Protein AF-A0A1W1BCM9-F1 (afdb_monomer_lite)

Secondary structure (DSSP, 8-state):
-TT-TT--HHHHHHHHHHHHHHHHTS------SHHHHHHHHHHHHHHIIIIISS---HHHHHHHHHHHHHHHHHHHHHHHHHHHHHHHHHHHT------

Foldseek 3Di:
DLVDPPDFQVNVQVVLVVVVVVVVPDPPPVPPQPLVVLVVVLSVVCCCVDPPPDDHGRVNSVVCSVVVVVSVVVSVVSVVVVVVVVVVVVVVVPDDDDD

Structure (mmCIF, N/CA/C/O backbone):
data_AF-A0A1W1BCM9-F1
#
_entry.id   AF-A0A1W1BCM9-F1
#
loop_
_atom_site.group_PDB
_atom_site.id
_atom_site.type_symbol
_atom_site.label_atom_id
_atom_site.label_alt_id
_atom_site.label_comp_id
_atom_site.label_asym_id
_atom_site.label_entity_id
_atom_site.label_seq_id
_atom_site.pdbx_PDB_ins_code
_atom_site.Cartn_x
_atom_site.Cartn_y
_atom_site.Cartn_z
_atom_site.occupancy
_atom_site.B_iso_or_equiv
_atom_site.auth_seq_id
_atom_site.auth_comp_id
_atom_site.auth_asym_id
_atom_site.auth_atom_id
_atom_site.pdbx_PDB_model_num
ATOM 1 N N . MET A 1 1 ? -6.193 6.348 -2.616 1.00 78.19 1 MET A N 1
ATOM 2 C CA . MET A 1 1 ? -6.280 5.521 -1.395 1.00 78.19 1 MET A CA 1
ATOM 3 C C . MET A 1 1 ? -5.491 6.193 -0.280 1.00 78.19 1 MET A C 1
ATOM 5 O O . MET A 1 1 ? -6.105 6.993 0.397 1.00 78.19 1 MET A O 1
ATOM 9 N N . PHE A 1 2 ? -4.161 6.084 -0.174 1.00 84.25 2 PHE A N 1
ATOM 10 C CA . PHE A 1 2 ? -3.409 6.791 0.889 1.00 84.25 2 PHE A CA 1
ATOM 11 C C . PHE A 1 2 ? -3.511 8.332 0.887 1.00 84.25 2 PHE A C 1
ATOM 13 O O . PHE A 1 2 ? -3.418 8.951 1.941 1.00 84.25 2 PHE A O 1
ATOM 20 N N . ARG A 1 3 ? -3.785 8.982 -0.252 1.00 85.31 3 ARG A N 1
ATOM 21 C CA . ARG A 1 3 ? -4.046 10.439 -0.302 1.00 85.31 3 ARG A CA 1
ATOM 22 C C . ARG A 1 3 ? -5.442 10.865 0.170 1.00 85.31 3 ARG A C 1
ATOM 24 O O . ARG A 1 3 ? -5.650 12.041 0.433 1.00 85.31 3 ARG A O 1
ATOM 31 N N . ASP A 1 4 ? -6.396 9.940 0.236 1.00 87.31 4 ASP A N 1
ATOM 32 C CA . ASP A 1 4 ? -7.805 10.260 0.485 1.00 87.31 4 ASP A CA 1
ATOM 33 C C . ASP A 1 4 ? -8.126 10.232 1.981 1.00 87.31 4 ASP A C 1
ATOM 35 O O . ASP A 1 4 ? -8.286 9.157 2.554 1.00 87.31 4 ASP A O 1
ATOM 39 N N . LYS A 1 5 ? -8.207 11.400 2.620 1.00 82.44 5 LYS A N 1
ATOM 40 C CA . LYS A 1 5 ? -8.385 11.517 4.077 1.00 82.44 5 LYS A CA 1
ATOM 41 C C . LYS A 1 5 ? -9.673 10.8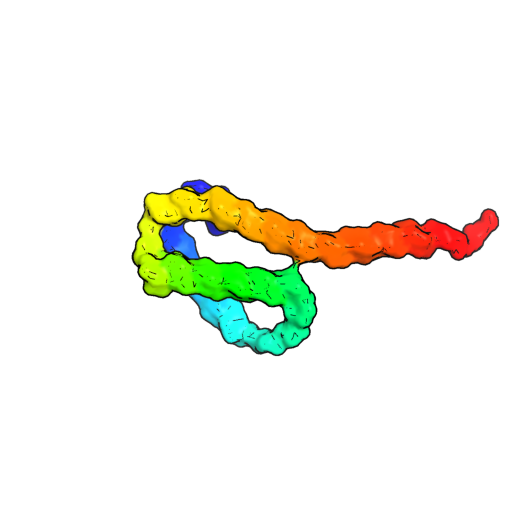75 4.608 1.00 82.44 5 LYS A C 1
ATOM 43 O O . LYS A 1 5 ? -9.735 10.607 5.799 1.00 82.44 5 LYS A O 1
ATOM 48 N N . ASN A 1 6 ? -10.652 10.604 3.747 1.00 86.19 6 ASN A N 1
ATOM 49 C CA . ASN A 1 6 ? -11.952 10.070 4.150 1.00 86.19 6 ASN A CA 1
ATOM 50 C C . ASN A 1 6 ? -12.030 8.537 4.081 1.00 86.19 6 ASN A C 1
ATOM 52 O O . ASN A 1 6 ? -13.050 7.968 4.458 1.00 86.19 6 ASN A O 1
ATOM 56 N N . ILE A 1 7 ? -10.988 7.863 3.579 1.00 89.94 7 ILE A N 1
ATOM 57 C CA . ILE A 1 7 ? -10.983 6.401 3.468 1.00 89.94 7 ILE A CA 1
ATOM 58 C C . ILE A 1 7 ? -10.640 5.751 4.812 1.00 89.94 7 ILE A C 1
ATOM 60 O O . ILE A 1 7 ? -9.629 6.102 5.430 1.00 89.94 7 ILE A O 1
ATOM 64 N N . THR A 1 8 ? -11.448 4.775 5.225 1.00 90.19 8 THR A N 1
ATOM 65 C CA . THR A 1 8 ? -11.163 3.937 6.400 1.00 90.19 8 THR A CA 1
ATOM 66 C C . THR A 1 8 ? -10.206 2.796 6.049 1.00 90.19 8 THR A C 1
ATOM 68 O O . THR A 1 8 ? -10.049 2.425 4.880 1.00 90.19 8 THR A O 1
ATOM 71 N N . ALA A 1 9 ? -9.575 2.207 7.062 1.00 87.69 9 ALA A N 1
ATOM 72 C CA . ALA A 1 9 ? -8.714 1.037 6.939 1.00 87.69 9 ALA A CA 1
ATOM 73 C C . ALA A 1 9 ? -9.453 -0.155 6.316 1.00 87.69 9 ALA A C 1
ATOM 75 O O . ALA A 1 9 ? -8.910 -0.826 5.442 1.00 87.69 9 ALA A O 1
ATOM 76 N N . GLU A 1 10 ? -10.717 -0.374 6.685 1.00 89.31 10 GLU A N 1
ATOM 77 C CA . GLU A 1 10 ? -11.541 -1.450 6.124 1.00 89.31 10 GLU A CA 1
ATOM 78 C C . GLU A 1 10 ? -11.815 -1.234 4.625 1.00 89.31 10 GLU A C 1
ATOM 80 O O . GLU A 1 10 ? -11.637 -2.139 3.805 1.00 89.31 10 GLU A O 1
ATOM 85 N N . GLN A 1 11 ? -12.212 -0.016 4.240 1.00 90.62 11 GLN A N 1
ATOM 86 C CA . GLN A 1 11 ? -12.436 0.339 2.835 1.00 90.62 11 GLN A CA 1
ATOM 87 C C . GLN A 1 11 ? -11.147 0.228 2.020 1.00 90.62 11 GLN A C 1
ATOM 89 O O . GLN A 1 11 ? -11.165 -0.229 0.871 1.00 90.62 11 GLN A O 1
ATOM 94 N N . PHE A 1 12 ? -10.025 0.634 2.616 1.00 90.56 12 PHE A N 1
ATOM 95 C CA . PHE A 1 12 ? -8.708 0.451 2.036 1.00 90.56 12 PHE A CA 1
ATOM 96 C C . PHE A 1 12 ? -8.410 -1.033 1.814 1.00 90.56 12 PHE A C 1
ATOM 98 O O . PHE A 1 12 ? -8.108 -1.409 0.683 1.00 90.56 12 PHE A O 1
ATOM 105 N N . ALA A 1 13 ? -8.544 -1.866 2.847 1.00 90.12 13 ALA A N 1
ATOM 106 C CA . ALA A 1 13 ? -8.230 -3.290 2.807 1.00 90.12 13 ALA A CA 1
ATOM 107 C C . ALA A 1 13 ? -9.047 -4.016 1.737 1.00 90.12 13 ALA A C 1
ATOM 109 O O . ALA A 1 13 ? -8.468 -4.640 0.850 1.00 90.12 13 ALA A O 1
ATOM 110 N N . LYS A 1 14 ? -10.377 -3.850 1.740 1.00 91.12 14 LYS A N 1
ATOM 111 C CA . LYS A 1 14 ? -11.272 -4.476 0.749 1.00 91.12 14 LYS A CA 1
ATOM 112 C C . LYS A 1 14 ? -10.857 -4.144 -0.681 1.00 91.12 14 LYS A C 1
ATOM 114 O O . LYS A 1 14 ? -10.730 -5.026 -1.530 1.00 91.12 14 LYS A O 1
ATOM 119 N N . LYS A 1 15 ? -10.611 -2.862 -0.953 1.00 91.38 15 LYS A N 1
ATOM 120 C CA . LYS A 1 15 ? -10.224 -2.413 -2.293 1.00 91.38 15 LYS A CA 1
ATOM 121 C C . LYS A 1 15 ? -8.797 -2.837 -2.648 1.00 91.38 15 LYS A C 1
ATOM 123 O O . LYS A 1 15 ? -8.544 -3.169 -3.802 1.00 91.38 15 LYS A O 1
ATOM 128 N N . PHE A 1 16 ? -7.876 -2.850 -1.690 1.00 91.25 16 PHE A N 1
ATOM 129 C CA . PHE A 1 16 ? -6.497 -3.272 -1.915 1.00 91.25 16 PHE A CA 1
ATOM 130 C C . PHE A 1 16 ? -6.400 -4.772 -2.214 1.00 91.25 16 PHE A C 1
ATOM 132 O O . PHE A 1 16 ? -5.731 -5.140 -3.175 1.00 91.25 16 PHE A O 1
ATOM 139 N N . ILE A 1 17 ? -7.131 -5.615 -1.479 1.00 91.44 17 ILE A N 1
ATOM 140 C CA . ILE A 1 17 ? -7.229 -7.062 -1.727 1.00 91.44 17 ILE A CA 1
ATOM 141 C C . ILE A 1 17 ? -7.758 -7.324 -3.142 1.00 91.44 17 ILE A C 1
ATOM 143 O O . ILE A 1 17 ? -7.100 -8.001 -3.926 1.00 91.44 17 ILE A O 1
ATOM 147 N N . SER A 1 18 ? -8.877 -6.697 -3.520 1.00 92.50 18 SER A N 1
ATOM 148 C CA . SER A 1 18 ? -9.452 -6.847 -4.866 1.00 92.50 18 SER A CA 1
ATOM 149 C C . SER A 1 18 ? -8.473 -6.442 -5.982 1.00 92.50 18 SER A C 1
ATOM 151 O O . SER A 1 18 ? -8.366 -7.109 -7.018 1.00 92.50 18 SER A O 1
ATOM 153 N N . LEU A 1 19 ? -7.711 -5.362 -5.770 1.00 91.19 19 LEU A N 1
ATOM 154 C CA . LEU A 1 19 ? -6.674 -4.931 -6.707 1.00 91.19 19 LEU A CA 1
ATOM 155 C C . LEU A 1 19 ? -5.492 -5.907 -6.754 1.00 91.19 19 LEU A C 1
ATOM 157 O O . LEU A 1 19 ? -4.974 -6.152 -7.842 1.00 91.19 19 LEU A O 1
ATOM 161 N N . LYS A 1 20 ? -5.078 -6.471 -5.613 1.00 91.06 20 LYS A N 1
ATOM 162 C CA . LYS A 1 20 ? -3.997 -7.462 -5.526 1.00 91.06 20 LYS A CA 1
ATOM 163 C C . LYS A 1 20 ? -4.362 -8.752 -6.252 1.00 91.06 20 LYS A C 1
ATOM 165 O O . LYS A 1 20 ? -3.581 -9.214 -7.072 1.00 91.06 20 LYS A O 1
ATOM 170 N N . GLU A 1 21 ? -5.567 -9.270 -6.041 1.00 91.06 21 GLU A N 1
ATOM 171 C CA . GLU A 1 21 ? -6.067 -10.443 -6.766 1.00 91.06 21 GLU A CA 1
ATOM 172 C C . GLU A 1 21 ? -6.105 -10.201 -8.277 1.00 91.06 21 GLU A C 1
ATOM 174 O O . GLU A 1 21 ? -5.726 -11.058 -9.071 1.00 91.06 21 GLU A O 1
ATOM 179 N N . SER A 1 22 ? -6.545 -9.011 -8.691 1.00 89.38 22 SER A N 1
ATOM 180 C CA . SER A 1 22 ? -6.553 -8.628 -10.106 1.00 89.38 22 SER A CA 1
ATOM 181 C C . SER A 1 22 ? -5.140 -8.484 -10.672 1.00 89.38 22 SER A C 1
ATOM 183 O O . SER A 1 22 ? -4.930 -8.739 -11.853 1.00 89.38 22 SER A O 1
ATOM 185 N N . PHE A 1 23 ? -4.179 -8.053 -9.852 1.00 86.62 23 PHE A N 1
ATOM 186 C CA . PHE A 1 23 ? -2.771 -7.957 -10.221 1.00 86.62 23 PHE A CA 1
ATOM 187 C C . PHE A 1 23 ? -2.141 -9.344 -10.391 1.00 86.62 23 PHE A C 1
ATOM 189 O O . PHE A 1 23 ? -1.448 -9.557 -11.378 1.00 86.62 23 PHE A O 1
ATOM 196 N N . ASP A 1 24 ? -2.442 -10.286 -9.498 1.00 85.31 24 ASP A N 1
ATOM 197 C CA . ASP A 1 24 ? -1.910 -11.656 -9.541 1.00 85.31 24 ASP A CA 1
ATOM 198 C C . ASP A 1 24 ? -2.461 -12.484 -10.705 1.00 85.31 24 ASP A C 1
ATOM 200 O O . ASP A 1 24 ? -1.805 -13.406 -11.174 1.00 85.31 24 ASP A O 1
ATOM 204 N N . LYS A 1 25 ? -3.660 -12.145 -11.190 1.00 86.12 25 LYS A N 1
ATOM 205 C CA . LYS A 1 25 ? -4.266 -12.758 -12.382 1.00 86.12 25 LYS A CA 1
ATOM 206 C C . LYS A 1 25 ? -3.662 -12.272 -13.696 1.00 86.12 25 LYS A C 1
ATOM 208 O O . LYS A 1 25 ? -3.960 -12.851 -14.736 1.00 86.12 25 LYS A O 1
ATOM 213 N N . LYS A 1 26 ? -2.900 -11.176 -13.689 1.00 81.19 26 LYS A N 1
ATOM 214 C CA . LYS A 1 26 ? -2.223 -10.726 -14.906 1.00 81.19 26 LYS A CA 1
ATOM 215 C C . LYS A 1 26 ? -1.053 -11.657 -15.165 1.00 81.19 26 LYS A C 1
ATOM 217 O O . LYS A 1 26 ? -0.280 -11.918 -14.247 1.00 81.19 26 LYS A O 1
ATOM 222 N N . ASP A 1 27 ? -0.924 -12.106 -16.411 1.00 66.75 27 ASP A N 1
ATOM 223 C CA . ASP A 1 27 ? 0.233 -12.883 -16.843 1.00 66.75 27 ASP A CA 1
ATOM 224 C C . ASP A 1 27 ? 1.524 -12.189 -16.404 1.00 66.75 27 ASP A C 1
ATOM 226 O O . ASP A 1 27 ? 1.609 -10.952 -16.422 1.00 66.75 27 ASP A O 1
ATOM 230 N N . GLU A 1 28 ? 2.527 -12.981 -16.013 1.00 64.62 28 GLU A N 1
ATOM 231 C CA . GLU A 1 28 ? 3.883 -12.490 -15.784 1.00 64.62 28 GLU A CA 1
ATOM 232 C C . GLU A 1 28 ? 4.432 -11.941 -17.103 1.00 64.62 28 GLU A C 1
ATOM 234 O O . GLU A 1 28 ? 5.154 -12.592 -17.854 1.00 64.62 28 GLU A O 1
ATOM 239 N N . ILE A 1 29 ? 4.083 -10.694 -17.409 1.00 61.53 29 ILE A N 1
ATOM 240 C CA . ILE A 1 29 ? 4.811 -9.918 -18.392 1.00 61.53 29 ILE A CA 1
ATOM 241 C C . ILE A 1 29 ? 6.216 -9.819 -17.809 1.00 61.53 29 ILE A C 1
ATOM 243 O O . ILE A 1 29 ? 6.389 -9.327 -16.691 1.00 61.53 29 ILE A O 1
ATOM 247 N N . LEU A 1 30 ? 7.202 -10.317 -18.556 1.00 59.34 30 LEU A N 1
ATOM 248 C CA . LEU A 1 30 ? 8.620 -10.303 -18.210 1.00 59.34 30 LEU A CA 1
ATOM 249 C C . LEU A 1 30 ? 9.117 -8.846 -18.147 1.00 59.34 30 LEU A C 1
ATOM 251 O O . LEU A 1 30 ? 9.748 -8.312 -19.058 1.00 59.34 30 LEU A O 1
ATOM 255 N N . LEU A 1 31 ? 8.734 -8.139 -17.090 1.00 57.53 31 LEU A N 1
ATOM 256 C CA . LEU A 1 31 ? 8.990 -6.724 -16.905 1.00 57.53 31 LEU A CA 1
ATOM 257 C C . LEU A 1 31 ? 10.353 -6.576 -16.226 1.00 57.53 31 LEU A C 1
ATOM 259 O O . LEU A 1 31 ? 10.449 -6.279 -15.040 1.00 57.53 31 LEU A O 1
ATOM 263 N N . ASN A 1 32 ? 11.419 -6.746 -17.011 1.00 64.62 32 ASN A N 1
ATOM 264 C CA . ASN A 1 32 ? 12.820 -6.610 -16.581 1.00 64.62 32 ASN A CA 1
ATOM 265 C C . ASN A 1 32 ? 13.226 -5.181 -16.177 1.00 64.62 32 ASN A C 1
ATOM 267 O O . ASN A 1 32 ? 14.408 -4.913 -15.966 1.00 64.62 32 ASN A O 1
ATOM 271 N N . SER A 1 33 ? 12.292 -4.227 -16.122 1.00 75.81 33 SER A N 1
ATOM 272 C CA . SER A 1 33 ? 12.638 -2.884 -15.671 1.00 75.81 33 SER A CA 1
ATOM 273 C C . SER A 1 33 ? 12.586 -2.816 -14.147 1.00 75.81 33 SER A C 1
ATOM 275 O O . SER A 1 33 ? 11.614 -3.247 -13.526 1.00 75.81 33 SER A O 1
ATOM 277 N N . GLU A 1 34 ? 13.628 -2.223 -13.564 1.00 83.38 34 GLU A N 1
ATOM 278 C CA . GLU A 1 34 ? 13.799 -1.993 -12.121 1.00 83.38 34 GLU A CA 1
ATOM 279 C C . GLU A 1 34 ? 12.519 -1.441 -11.472 1.00 83.38 34 GLU A C 1
ATOM 281 O O . GLU A 1 34 ? 12.097 -1.892 -10.415 1.00 83.38 34 GLU A O 1
ATOM 286 N N . TYR A 1 35 ? 11.821 -0.527 -12.156 1.00 86.25 35 TYR A N 1
ATOM 287 C CA . TYR A 1 35 ? 10.552 0.021 -11.678 1.00 86.25 35 TYR A CA 1
ATOM 288 C C . TYR A 1 35 ? 9.472 -1.041 -11.438 1.00 86.25 35 TYR A C 1
ATOM 290 O O . TYR A 1 35 ? 8.789 -0.988 -10.418 1.00 86.25 35 TYR A O 1
ATOM 298 N N . HIS A 1 36 ? 9.283 -1.980 -12.367 1.00 84.19 36 HIS A N 1
ATOM 299 C CA . HIS A 1 36 ? 8.223 -2.979 -12.236 1.00 84.19 36 HIS A CA 1
ATOM 300 C C . HIS A 1 36 ? 8.547 -3.999 -11.143 1.00 84.19 36 HIS A C 1
ATOM 302 O O . HIS A 1 36 ? 7.643 -4.395 -10.409 1.00 84.19 36 HIS A O 1
ATOM 308 N N . GLN A 1 37 ? 9.824 -4.366 -10.995 1.00 85.50 37 GLN A N 1
ATOM 309 C CA . GLN A 1 37 ? 10.291 -5.230 -9.910 1.00 85.50 37 GLN A CA 1
ATOM 310 C C . GLN A 1 37 ? 10.077 -4.560 -8.548 1.00 85.50 37 GLN A C 1
ATOM 312 O O . GLN A 1 37 ? 9.421 -5.133 -7.681 1.00 85.50 37 GLN A O 1
ATOM 317 N N . GLU A 1 38 ? 10.515 -3.309 -8.394 1.00 88.62 38 GLU A N 1
ATOM 318 C CA . GLU A 1 38 ? 10.327 -2.544 -7.157 1.00 88.62 38 GLU A CA 1
ATOM 319 C C . GLU A 1 38 ? 8.845 -2.305 -6.843 1.00 88.62 38 GLU A C 1
ATOM 321 O O . GLU A 1 38 ? 8.421 -2.420 -5.695 1.00 88.62 38 GLU A O 1
ATOM 326 N N . MET A 1 39 ? 8.016 -2.035 -7.856 1.00 89.38 39 MET A N 1
ATOM 327 C CA . MET A 1 39 ? 6.570 -1.891 -7.678 1.00 89.38 39 MET A CA 1
ATOM 328 C C . MET A 1 39 ? 5.922 -3.203 -7.217 1.00 89.38 39 MET A C 1
ATOM 330 O O . MET A 1 39 ? 5.085 -3.182 -6.315 1.00 89.38 39 MET A O 1
ATOM 334 N N . ARG A 1 40 ? 6.306 -4.344 -7.804 1.00 88.81 40 ARG A N 1
ATOM 335 C CA . ARG A 1 40 ? 5.814 -5.666 -7.388 1.00 88.81 40 ARG A CA 1
ATOM 336 C C . ARG A 1 40 ? 6.230 -5.968 -5.951 1.00 88.81 40 ARG A C 1
ATOM 338 O O . ARG A 1 40 ? 5.377 -6.326 -5.144 1.00 88.81 40 ARG A O 1
ATOM 345 N N . ASN A 1 41 ? 7.505 -5.769 -5.626 1.00 90.31 41 ASN A N 1
ATOM 346 C CA . ASN A 1 41 ? 8.047 -5.985 -4.284 1.00 90.31 41 ASN A CA 1
ATOM 347 C C . ASN A 1 41 ? 7.331 -5.118 -3.250 1.00 90.31 41 ASN A C 1
ATOM 349 O O . ASN A 1 41 ? 6.957 -5.614 -2.187 1.00 90.31 41 ASN A O 1
ATOM 353 N N . TYR A 1 42 ? 7.071 -3.855 -3.588 1.00 92.06 42 TYR A N 1
ATOM 354 C CA . TYR A 1 42 ? 6.303 -2.943 -2.753 1.00 92.06 42 TYR A CA 1
ATOM 355 C C . TYR A 1 42 ? 4.886 -3.465 -2.492 1.00 92.06 42 TYR A C 1
ATOM 357 O O . TYR A 1 42 ? 4.485 -3.590 -1.339 1.00 92.06 42 TYR A O 1
ATOM 365 N N . ILE A 1 43 ? 4.146 -3.827 -3.545 1.00 90.88 43 ILE A N 1
ATOM 366 C CA . ILE A 1 43 ? 2.771 -4.334 -3.427 1.00 90.88 43 ILE A CA 1
ATOM 367 C C . ILE A 1 43 ? 2.723 -5.610 -2.573 1.00 90.88 43 ILE A C 1
ATOM 369 O O . ILE A 1 43 ? 1.857 -5.734 -1.708 1.00 90.88 43 ILE A O 1
ATOM 373 N N . VAL A 1 44 ? 3.646 -6.551 -2.798 1.00 90.75 44 VAL A N 1
ATOM 374 C CA . VAL A 1 44 ? 3.711 -7.818 -2.051 1.00 90.75 44 VAL A CA 1
ATOM 375 C C . VAL A 1 44 ? 4.067 -7.580 -0.585 1.00 90.75 44 VAL A C 1
ATOM 377 O O . VAL A 1 44 ? 3.394 -8.117 0.292 1.00 90.75 44 VAL A O 1
ATOM 380 N N . SER A 1 45 ? 5.069 -6.742 -0.312 1.00 91.00 45 SER A N 1
ATOM 381 C CA . SER A 1 45 ? 5.475 -6.397 1.057 1.00 91.00 45 SER A CA 1
ATOM 382 C C . SER A 1 45 ? 4.343 -5.708 1.813 1.00 91.00 45 SER A C 1
ATOM 384 O O . SER A 1 45 ? 4.045 -6.069 2.947 1.00 91.00 45 SER A O 1
ATOM 386 N N . LEU A 1 46 ? 3.666 -4.755 1.166 1.00 90.50 46 LEU A N 1
ATOM 387 C CA . LEU A 1 46 ? 2.537 -4.038 1.749 1.00 90.50 46 LEU A CA 1
ATOM 388 C C . LEU A 1 46 ? 1.378 -4.987 2.075 1.00 90.50 46 LEU A C 1
ATOM 390 O O . LEU A 1 46 ? 0.791 -4.899 3.150 1.00 90.50 46 LEU A O 1
ATOM 394 N N . TYR A 1 47 ? 1.076 -5.921 1.170 1.00 90.31 47 TYR A N 1
ATOM 395 C CA . TYR A 1 47 ? 0.051 -6.940 1.382 1.00 90.31 47 TYR A CA 1
ATOM 396 C C . TYR A 1 47 ? 0.382 -7.856 2.559 1.00 90.31 47 TYR A C 1
ATOM 398 O O . TYR A 1 47 ? -0.451 -8.034 3.445 1.00 90.31 47 TYR A O 1
ATOM 406 N N . HIS A 1 48 ? 1.608 -8.375 2.624 1.00 88.12 48 HIS A N 1
ATOM 407 C CA . HIS A 1 48 ? 2.027 -9.194 3.756 1.00 88.12 48 HIS A CA 1
ATOM 408 C C . HIS A 1 48 ? 1.954 -8.419 5.072 1.00 88.12 48 HIS A C 1
ATOM 410 O O . HIS A 1 48 ? 1.323 -8.880 6.016 1.00 88.12 48 HIS A O 1
ATOM 416 N N . ASN A 1 49 ? 2.533 -7.220 5.120 1.00 85.44 49 ASN A N 1
ATOM 417 C CA . ASN A 1 49 ? 2.653 -6.456 6.358 1.00 85.44 49 ASN A CA 1
ATOM 418 C C . ASN A 1 49 ? 1.313 -5.945 6.889 1.00 85.44 49 ASN A C 1
ATOM 420 O O . ASN A 1 49 ? 1.141 -5.885 8.101 1.00 85.44 49 ASN A O 1
ATOM 424 N N . LEU A 1 50 ? 0.382 -5.556 6.013 1.00 84.69 50 LEU A N 1
ATOM 425 C CA . LEU A 1 50 ? -0.862 -4.903 6.433 1.00 84.69 50 LEU A CA 1
ATOM 426 C C . LEU A 1 50 ? -2.092 -5.799 6.412 1.00 84.69 50 LEU A C 1
ATOM 428 O O . LEU A 1 50 ? -3.052 -5.477 7.100 1.00 84.69 50 LEU A O 1
ATOM 432 N N . ILE A 1 51 ? -2.103 -6.845 5.585 1.00 83.81 51 ILE A N 1
ATOM 433 C CA . ILE A 1 51 ? -3.284 -7.699 5.407 1.00 83.81 51 ILE A CA 1
ATOM 434 C C . ILE A 1 51 ? -3.071 -9.071 6.044 1.00 83.81 51 ILE A C 1
ATOM 436 O O . ILE A 1 51 ? -3.998 -9.606 6.640 1.00 83.81 51 ILE A O 1
ATOM 440 N N . ILE A 1 52 ? -1.870 -9.648 5.927 1.00 82.94 52 ILE A N 1
ATOM 441 C CA . ILE A 1 52 ? -1.588 -10.991 6.458 1.00 82.94 52 ILE A CA 1
ATOM 442 C C . ILE A 1 52 ? -1.080 -10.928 7.904 1.00 82.94 52 ILE A C 1
ATOM 444 O O . ILE A 1 52 ? -1.547 -11.684 8.749 1.00 82.94 52 ILE A O 1
ATOM 448 N N . SER A 1 53 ? -0.106 -10.062 8.191 1.00 79.56 53 SER A N 1
ATOM 449 C CA . SER A 1 53 ? 0.625 -10.070 9.467 1.00 79.56 53 SER A CA 1
ATOM 450 C C . SER A 1 53 ? -0.110 -9.390 10.623 1.00 79.56 53 SER A C 1
ATOM 452 O O . SER A 1 53 ? 0.213 -9.654 11.779 1.00 79.56 53 SER A O 1
ATOM 454 N N . GLN A 1 54 ? -1.063 -8.501 10.340 1.00 74.88 54 GLN A N 1
ATOM 455 C CA . GLN A 1 54 ? -1.811 -7.772 11.363 1.00 74.88 54 GLN A CA 1
ATOM 456 C C . GLN A 1 54 ? -3.192 -7.364 10.853 1.00 74.88 54 GLN A C 1
ATOM 458 O O . GLN A 1 54 ? -3.377 -7.136 9.659 1.00 74.88 54 GLN A O 1
ATOM 463 N N . GLU A 1 55 ? -4.146 -7.207 11.768 1.00 79.12 55 GLU A N 1
ATOM 464 C CA . GLU A 1 55 ? -5.434 -6.604 11.445 1.00 79.12 55 GLU A CA 1
ATOM 465 C C . G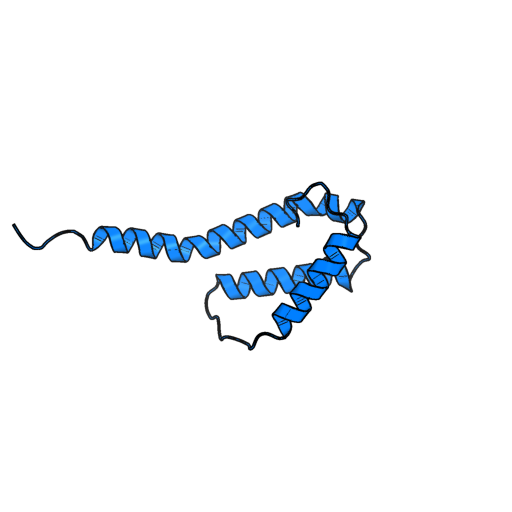LU A 1 55 ? -5.260 -5.087 11.290 1.00 79.12 55 GLU A C 1
ATOM 467 O O . GLU A 1 55 ? -4.786 -4.389 12.193 1.00 79.12 55 GLU A O 1
ATOM 472 N N . ILE A 1 56 ? -5.598 -4.565 10.112 1.00 82.88 56 ILE A N 1
ATOM 473 C CA . ILE A 1 56 ? -5.447 -3.143 9.824 1.00 82.88 56 ILE A CA 1
ATOM 474 C C . ILE A 1 56 ? -6.566 -2.339 10.493 1.00 82.88 56 ILE A C 1
ATOM 476 O O . ILE A 1 56 ? -7.736 -2.431 10.134 1.00 82.88 56 ILE A O 1
ATOM 480 N N . THR A 1 57 ? -6.191 -1.510 11.464 1.00 87.69 57 THR A N 1
ATOM 481 C CA . THR A 1 57 ? -7.095 -0.553 12.117 1.00 87.69 57 THR A CA 1
ATOM 482 C C . THR A 1 57 ? -6.891 0.852 11.557 1.00 87.69 57 THR A C 1
ATOM 484 O O . THR A 1 57 ? -5.828 1.161 11.015 1.00 87.69 57 THR A O 1
ATOM 487 N N . ASP A 1 58 ? -7.873 1.741 11.729 1.00 87.31 58 ASP A N 1
ATOM 488 C CA . ASP A 1 58 ? -7.766 3.142 11.284 1.00 87.31 58 ASP A CA 1
ATOM 489 C C . ASP A 1 58 ? -6.561 3.866 11.898 1.00 87.31 58 ASP A C 1
ATOM 491 O O . ASP A 1 58 ? -5.932 4.696 11.240 1.00 87.31 58 ASP A O 1
ATOM 495 N N . LYS A 1 59 ? -6.197 3.523 13.140 1.00 88.00 59 LYS A N 1
ATOM 496 C CA . LYS A 1 59 ? -5.010 4.068 13.805 1.00 88.00 59 LYS A CA 1
ATOM 497 C C . LYS A 1 59 ? -3.733 3.649 13.077 1.00 88.00 59 LYS A C 1
ATOM 499 O O . LYS A 1 59 ? -2.999 4.508 12.605 1.00 88.00 59 LYS A O 1
ATOM 504 N N . ILE A 1 60 ? -3.527 2.342 12.910 1.00 86.88 60 ILE A N 1
ATOM 505 C CA . ILE A 1 60 ? -2.358 1.788 12.211 1.00 86.88 60 ILE A CA 1
ATOM 506 C C . ILE A 1 60 ? -2.280 2.333 10.784 1.00 86.88 60 ILE A C 1
ATOM 508 O O . ILE A 1 60 ? -1.215 2.730 10.322 1.00 86.88 60 ILE A O 1
ATOM 512 N N . PHE A 1 61 ? -3.415 2.384 10.086 1.00 88.19 61 PHE A N 1
ATOM 513 C CA . PHE A 1 61 ? -3.485 2.894 8.723 1.00 88.19 61 PHE A CA 1
ATOM 514 C C . PHE A 1 61 ? -3.070 4.368 8.626 1.00 88.19 61 PHE A C 1
ATOM 516 O O . PHE A 1 61 ? -2.378 4.749 7.681 1.00 88.19 61 PHE A O 1
ATOM 523 N N . ASN A 1 62 ? -3.453 5.198 9.597 1.00 87.75 62 ASN A N 1
ATOM 524 C CA . ASN A 1 62 ? -3.015 6.589 9.652 1.00 87.75 62 ASN A CA 1
ATOM 525 C C . ASN A 1 62 ? -1.536 6.721 10.037 1.00 87.75 62 ASN A C 1
ATOM 527 O O . ASN A 1 62 ? -0.850 7.554 9.451 1.00 87.75 62 ASN A O 1
ATOM 531 N N . ASP A 1 63 ? -1.028 5.872 10.930 1.00 88.50 63 ASP A N 1
ATOM 532 C CA . ASP A 1 63 ? 0.380 5.896 11.347 1.00 88.50 63 ASP A CA 1
ATOM 533 C C . ASP A 1 63 ? 1.331 5.577 10.176 1.00 88.50 63 ASP A C 1
ATOM 535 O O . ASP A 1 63 ? 2.393 6.182 10.036 1.00 88.50 63 ASP A O 1
ATOM 539 N N . ILE A 1 64 ? 0.936 4.671 9.274 1.00 88.69 64 ILE A N 1
ATOM 540 C CA . ILE A 1 64 ? 1.763 4.288 8.115 1.00 88.69 64 ILE A CA 1
ATOM 541 C C . ILE A 1 64 ? 1.604 5.222 6.908 1.00 88.69 64 ILE A C 1
ATOM 543 O O . ILE A 1 64 ? 2.398 5.159 5.968 1.00 88.69 64 ILE A O 1
ATOM 547 N N . ARG A 1 65 ? 0.576 6.080 6.881 1.00 88.75 65 ARG A N 1
ATOM 548 C CA . ARG A 1 65 ? 0.181 6.831 5.676 1.00 88.75 65 ARG A CA 1
ATOM 549 C C . ARG A 1 65 ? 1.308 7.658 5.084 1.00 88.75 65 ARG A C 1
ATOM 551 O O . ARG A 1 65 ? 1.497 7.647 3.869 1.00 88.75 65 ARG A O 1
ATOM 558 N N . GLU A 1 66 ? 2.024 8.401 5.920 1.00 87.94 66 GLU A N 1
ATOM 559 C CA . GLU A 1 66 ? 3.100 9.279 5.458 1.00 87.94 66 GLU A CA 1
ATOM 560 C C . GLU A 1 66 ? 4.283 8.479 4.907 1.00 87.94 66 GLU A C 1
ATOM 562 O O . GLU A 1 66 ? 4.800 8.800 3.831 1.00 87.94 66 GLU A O 1
ATOM 567 N N . ALA A 1 67 ? 4.655 7.395 5.592 1.00 89.62 67 ALA A N 1
ATOM 568 C CA . ALA A 1 67 ? 5.708 6.489 5.152 1.00 89.62 67 ALA A CA 1
ATOM 569 C C . ALA A 1 67 ? 5.364 5.865 3.791 1.00 89.62 67 ALA A C 1
ATOM 571 O O . ALA A 1 67 ? 6.157 5.940 2.847 1.00 89.62 67 ALA A O 1
ATOM 572 N N . GLU A 1 68 ? 4.142 5.353 3.641 1.00 90.81 68 GLU A N 1
ATOM 573 C CA . GLU A 1 68 ? 3.683 4.749 2.391 1.00 90.81 68 GLU A CA 1
ATOM 574 C C . GLU A 1 68 ? 3.576 5.768 1.252 1.00 90.81 68 GLU A C 1
ATOM 576 O O . GLU A 1 68 ? 3.967 5.496 0.115 1.00 90.81 68 GLU A O 1
ATOM 581 N N . MET A 1 69 ? 3.146 6.995 1.549 1.00 90.12 69 MET A N 1
ATOM 582 C CA . MET A 1 69 ? 3.166 8.091 0.581 1.00 90.12 69 MET A CA 1
ATOM 583 C C . MET A 1 69 ? 4.586 8.427 0.100 1.00 90.12 69 MET A C 1
ATOM 585 O O . MET A 1 69 ? 4.776 8.718 -1.086 1.00 90.12 69 MET A O 1
ATOM 589 N N . SER A 1 70 ? 5.586 8.363 0.981 1.00 91.00 70 SER A N 1
ATOM 590 C CA . SER A 1 70 ? 6.996 8.548 0.619 1.00 91.00 70 SER A CA 1
ATOM 591 C C . SER A 1 70 ? 7.508 7.420 -0.287 1.00 91.00 70 SER A C 1
ATOM 593 O O . SER A 1 70 ? 8.105 7.688 -1.337 1.00 91.00 70 SER A O 1
ATOM 595 N N . ASN A 1 71 ? 7.185 6.166 0.044 1.00 89.56 71 ASN A N 1
ATOM 596 C CA . ASN A 1 71 ? 7.521 4.990 -0.767 1.00 89.56 71 ASN A CA 1
ATOM 597 C C . ASN A 1 71 ? 6.923 5.085 -2.179 1.00 89.56 71 ASN A C 1
ATOM 599 O O . ASN A 1 71 ? 7.626 4.913 -3.180 1.00 89.56 71 ASN A O 1
ATOM 603 N N . LEU A 1 72 ? 5.648 5.469 -2.280 1.00 90.88 72 LEU A N 1
ATOM 604 C CA . LEU A 1 72 ? 4.974 5.694 -3.560 1.00 90.88 72 LEU A CA 1
ATOM 605 C C . LEU A 1 72 ? 5.628 6.817 -4.376 1.00 90.88 72 LEU A C 1
ATOM 607 O O . LEU A 1 72 ? 5.813 6.682 -5.589 1.00 90.88 72 LEU A O 1
ATOM 611 N N . ASN A 1 73 ? 6.034 7.913 -3.730 1.00 90.62 73 ASN A N 1
ATOM 61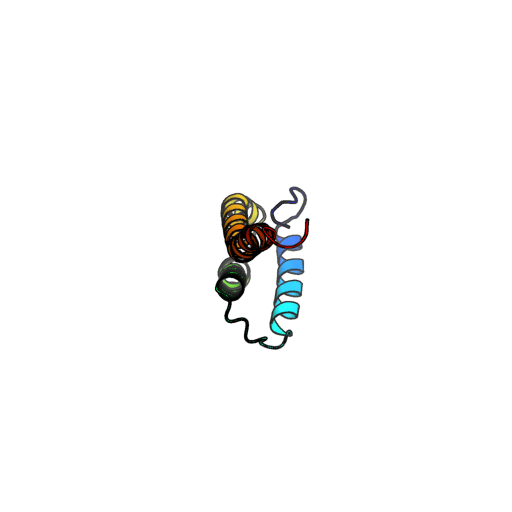2 C CA . ASN A 1 73 ? 6.761 8.991 -4.403 1.00 90.62 73 ASN A CA 1
ATOM 613 C C . ASN A 1 73 ? 8.125 8.515 -4.936 1.00 90.62 73 ASN A C 1
ATOM 615 O O . ASN A 1 73 ? 8.536 8.928 -6.026 1.00 90.62 73 ASN A O 1
ATOM 619 N N . ARG A 1 74 ? 8.826 7.630 -4.214 1.00 88.12 74 ARG A N 1
ATOM 620 C CA . ARG A 1 74 ? 10.086 7.023 -4.674 1.00 88.12 74 ARG A CA 1
ATOM 621 C C . ARG A 1 74 ? 9.872 6.145 -5.907 1.00 88.12 74 ARG A C 1
ATOM 623 O O . ARG A 1 74 ? 10.598 6.310 -6.889 1.00 88.12 74 ARG A O 1
ATOM 630 N N . LEU A 1 75 ? 8.845 5.294 -5.906 1.00 89.69 75 LEU A N 1
ATOM 631 C CA . LEU A 1 75 ? 8.468 4.489 -7.074 1.00 89.69 75 LEU A CA 1
ATOM 632 C C . LEU A 1 75 ? 8.129 5.367 -8.28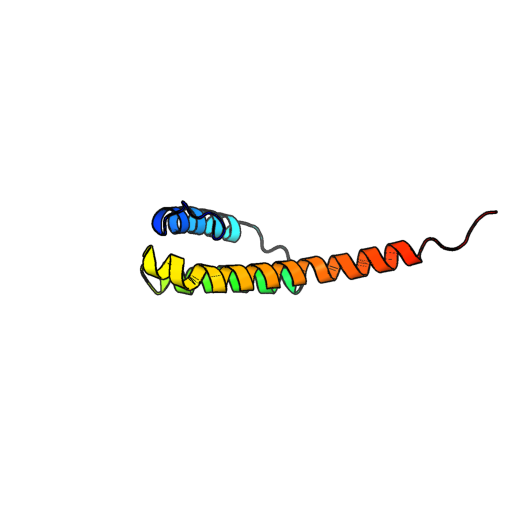5 1.00 89.69 75 LEU A C 1
ATOM 634 O O . LEU A 1 75 ? 8.570 5.092 -9.401 1.00 89.69 75 LEU A O 1
ATOM 638 N N . GLN A 1 76 ? 7.406 6.468 -8.071 1.00 88.38 76 GLN A N 1
ATOM 639 C CA . GLN A 1 76 ? 7.078 7.406 -9.143 1.00 88.38 76 GLN A CA 1
ATOM 640 C C . GLN A 1 76 ? 8.330 8.076 -9.730 1.00 88.38 76 GLN A C 1
ATOM 642 O O . GLN A 1 76 ? 8.430 8.231 -10.949 1.00 88.38 76 GLN A O 1
ATOM 647 N N . LYS A 1 77 ? 9.309 8.445 -8.893 1.00 87.94 77 LYS A N 1
ATOM 648 C CA . LYS A 1 77 ? 10.608 8.955 -9.364 1.00 87.94 77 LYS A CA 1
ATOM 649 C C . LYS A 1 77 ? 11.357 7.906 -10.183 1.00 87.94 77 LYS A C 1
ATOM 651 O O . LYS A 1 77 ? 11.903 8.250 -11.228 1.00 87.94 77 LYS A O 1
ATOM 656 N N . LEU A 1 78 ? 11.349 6.643 -9.755 1.00 86.44 78 LEU A N 1
ATOM 657 C CA . LEU A 1 78 ? 11.994 5.542 -10.474 1.00 86.44 78 LEU A CA 1
ATOM 658 C C . LEU A 1 78 ? 11.360 5.314 -11.855 1.00 86.44 78 LEU A C 1
ATOM 660 O O . LEU A 1 78 ? 12.074 5.275 -12.858 1.00 86.44 78 LEU A O 1
ATOM 664 N N . LYS A 1 79 ? 10.022 5.293 -11.925 1.00 85.69 79 LYS A N 1
ATOM 665 C CA . LYS A 1 79 ? 9.266 5.274 -13.187 1.00 85.69 79 LYS A CA 1
ATOM 666 C C . LYS A 1 79 ? 9.702 6.418 -14.104 1.00 85.69 79 LYS A C 1
ATOM 668 O O . LYS A 1 79 ? 10.089 6.196 -15.250 1.00 85.69 79 LYS A O 1
ATOM 673 N N . ASN A 1 80 ? 9.705 7.639 -13.572 1.00 82.56 80 ASN A N 1
ATOM 674 C CA . ASN A 1 80 ? 9.998 8.847 -14.339 1.00 82.56 80 ASN A CA 1
ATOM 675 C C . ASN A 1 80 ? 11.475 8.969 -14.742 1.00 82.56 80 ASN A C 1
ATOM 677 O O . ASN A 1 80 ? 11.770 9.616 -15.742 1.00 82.56 80 ASN A O 1
ATOM 681 N N . ARG A 1 81 ? 12.412 8.338 -14.022 1.00 73.00 81 ARG A N 1
ATOM 682 C CA . ARG A 1 81 ? 13.850 8.352 -14.345 1.00 73.00 81 ARG A CA 1
ATOM 683 C C . ARG A 1 81 ? 14.134 7.749 -15.721 1.00 73.00 81 ARG A C 1
ATOM 685 O O . ARG A 1 81 ? 14.992 8.251 -16.447 1.00 73.00 81 ARG A O 1
ATOM 692 N N . THR A 1 82 ? 13.399 6.700 -16.087 1.00 62.12 82 THR A N 1
ATOM 693 C CA . THR A 1 82 ? 13.524 6.055 -17.403 1.00 62.12 82 THR A CA 1
ATOM 694 C C . THR A 1 82 ? 12.940 6.913 -18.534 1.00 62.12 82 THR A C 1
ATOM 696 O O . THR A 1 82 ? 13.525 6.960 -19.616 1.00 62.12 82 THR A O 1
ATOM 699 N N . SER A 1 83 ? 11.865 7.669 -18.275 1.00 56.06 83 SER A N 1
ATOM 700 C CA . SER A 1 83 ? 11.312 8.646 -19.229 1.00 56.06 83 SER A CA 1
ATOM 701 C C . SER A 1 83 ? 12.168 9.908 -19.361 1.00 56.06 83 SER A C 1
ATOM 703 O O . SER A 1 83 ? 12.392 10.366 -20.475 1.00 56.06 83 SER A O 1
ATOM 705 N N . TYR A 1 84 ? 12.711 10.446 -18.263 1.00 51.47 84 TYR A N 1
ATOM 706 C CA . TYR A 1 84 ? 13.472 11.7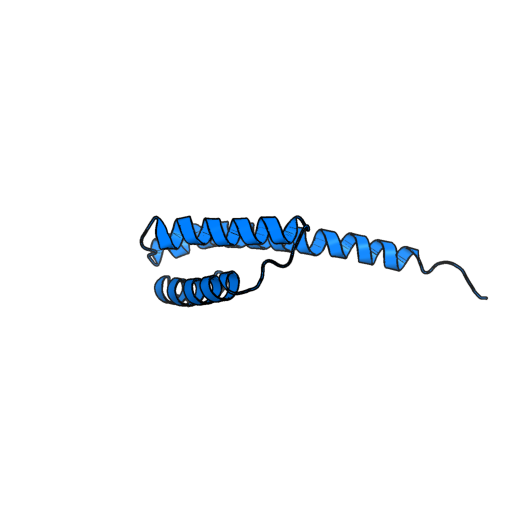03 -18.270 1.00 51.47 84 TYR A CA 1
ATOM 707 C C . TYR A 1 84 ? 14.753 11.617 -19.111 1.00 51.47 84 TYR A C 1
ATOM 709 O O . TYR A 1 84 ? 15.079 12.547 -19.847 1.00 51.47 84 TYR A O 1
ATOM 717 N N . LYS A 1 85 ? 15.464 10.477 -19.065 1.00 52.56 85 LYS A N 1
ATOM 718 C CA . LYS A 1 85 ? 16.594 10.234 -19.978 1.00 52.56 85 LYS A CA 1
ATOM 719 C C . LYS A 1 85 ? 16.134 10.179 -21.439 1.00 52.56 85 LYS A C 1
ATOM 721 O O . LYS A 1 85 ? 16.786 10.774 -22.288 1.00 52.56 85 LYS A O 1
ATOM 726 N N . LYS A 1 86 ? 15.011 9.516 -21.738 1.00 53.12 86 LYS A N 1
ATOM 727 C CA . LYS A 1 86 ? 14.483 9.434 -23.110 1.00 53.12 86 LYS A CA 1
ATOM 728 C C . LYS A 1 86 ? 14.087 10.803 -23.666 1.00 53.12 86 LYS A C 1
ATOM 730 O O . LYS A 1 86 ? 14.455 11.092 -24.796 1.00 53.12 86 LYS A O 1
ATOM 735 N N . ASP A 1 87 ? 13.409 11.648 -22.890 1.00 53.75 87 ASP A N 1
ATOM 736 C CA . ASP A 1 87 ? 13.009 12.989 -23.346 1.00 53.75 87 ASP A CA 1
ATOM 737 C C . ASP A 1 87 ? 14.200 13.940 -23.529 1.00 53.75 87 ASP A C 1
ATOM 739 O O . ASP A 1 87 ? 14.268 14.642 -24.537 1.00 53.75 87 ASP A O 1
ATOM 743 N N . LYS A 1 88 ? 15.195 13.909 -22.629 1.00 54.75 88 LYS A N 1
ATOM 744 C CA . LYS A 1 88 ? 16.419 14.720 -22.764 1.00 54.75 88 LYS A CA 1
ATOM 745 C C . LYS A 1 88 ? 17.266 14.326 -23.985 1.00 54.75 88 LYS A C 1
ATOM 747 O O . LYS A 1 88 ? 17.889 15.184 -24.601 1.00 54.75 88 LYS A O 1
ATOM 752 N N . HIS A 1 89 ? 17.284 13.045 -24.355 1.00 53.00 89 HIS A N 1
ATOM 753 C CA . HIS A 1 89 ? 17.961 12.586 -25.574 1.00 53.00 89 HIS A CA 1
ATOM 754 C C . HIS A 1 89 ? 17.106 12.758 -26.841 1.00 53.00 89 HIS A C 1
ATOM 756 O O . HIS A 1 89 ? 17.659 12.840 -27.934 1.00 53.00 89 HIS A O 1
ATOM 762 N N . LYS A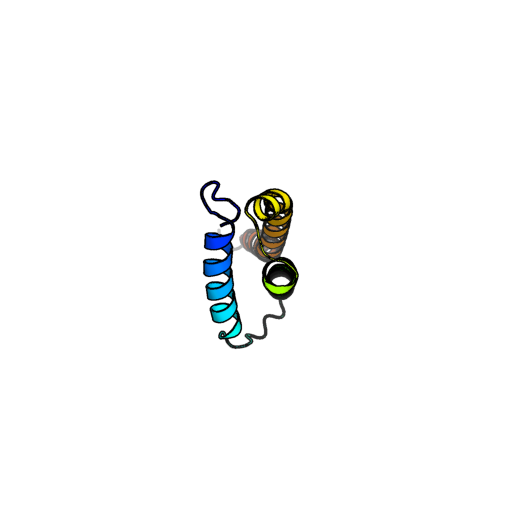 1 90 ? 15.777 12.890 -26.722 1.00 48.69 90 LYS A N 1
ATOM 763 C CA . LYS A 1 90 ? 14.903 13.257 -27.847 1.00 48.69 90 LYS A CA 1
ATOM 764 C C . LYS A 1 90 ? 15.106 14.713 -28.265 1.00 48.69 90 LYS A C 1
ATOM 766 O O . LYS A 1 90 ? 15.142 14.998 -29.459 1.00 48.69 90 LYS A O 1
ATOM 771 N N . SER A 1 91 ? 15.295 15.617 -27.303 1.00 51.53 91 SER A N 1
ATOM 772 C CA . SER A 1 91 ? 15.553 17.035 -27.579 1.00 51.53 91 SER A CA 1
ATOM 773 C C . SER A 1 91 ? 16.965 17.325 -28.099 1.00 51.53 91 SER A C 1
ATOM 775 O O . SER A 1 91 ? 17.147 18.340 -28.758 1.00 51.53 91 SER A O 1
ATOM 777 N N . GLN A 1 92 ? 17.943 16.433 -27.886 1.00 50.56 92 GLN A N 1
ATOM 778 C CA . GLN A 1 92 ? 19.275 16.547 -28.503 1.00 50.56 92 GLN A CA 1
ATOM 779 C C . GLN A 1 92 ? 19.353 16.008 -29.942 1.00 50.56 92 GLN A C 1
ATOM 781 O O . GLN A 1 92 ? 20.292 16.349 -30.646 1.00 50.56 92 GLN A O 1
ATOM 786 N N . SER A 1 93 ? 18.376 15.218 -30.406 1.00 49.66 93 SER A N 1
ATOM 787 C CA . SER A 1 93 ? 18.315 14.744 -31.806 1.00 49.66 93 SER A CA 1
ATOM 788 C C . SER A 1 93 ? 17.685 15.746 -32.785 1.00 49.66 93 SER A C 1
ATOM 790 O O . SER A 1 93 ? 17.437 15.412 -33.937 1.00 49.66 93 SER A O 1
ATOM 792 N N . ARG A 1 94 ? 17.386 16.970 -32.329 1.00 50.72 94 ARG A N 1
ATOM 793 C CA . ARG A 1 94 ? 16.841 18.059 -33.155 1.00 50.72 94 ARG A CA 1
ATOM 794 C C . ARG A 1 94 ? 17.846 19.192 -33.349 1.00 50.72 94 ARG A C 1
ATOM 796 O O . ARG A 1 94 ? 17.474 20.351 -33.239 1.00 50.72 94 ARG A O 1
ATOM 803 N N . ASN A 1 95 ? 19.097 18.857 -33.637 1.00 58.44 95 ASN A N 1
ATOM 804 C CA . ASN A 1 95 ? 19.982 19.782 -34.328 1.00 58.44 95 ASN A CA 1
ATOM 805 C C . ASN A 1 95 ? 20.466 19.104 -35.609 1.00 58.44 95 ASN A C 1
ATOM 807 O O . ASN A 1 95 ? 20.947 17.976 -35.550 1.00 58.44 95 ASN A O 1
ATOM 811 N N . GLU A 1 96 ? 20.319 19.851 -36.705 1.00 57.94 96 GLU A N 1
ATOM 812 C CA . GLU A 1 96 ? 20.947 19.660 -38.018 1.00 57.94 96 GLU A CA 1
ATOM 813 C C . GLU A 1 96 ? 20.280 18.632 -38.943 1.00 57.94 96 GLU A C 1
ATOM 815 O O . GLU A 1 96 ? 20.678 17.477 -39.007 1.00 57.94 96 GLU A O 1
ATOM 820 N N . ASP A 1 97 ? 19.273 19.079 -39.704 1.00 61.56 97 ASP A N 1
ATOM 821 C CA . ASP A 1 97 ? 19.489 19.273 -41.147 1.00 61.56 97 ASP A CA 1
ATOM 822 C C . ASP A 1 97 ? 18.396 20.166 -41.777 1.00 61.56 97 ASP A C 1
ATOM 824 O O . ASP A 1 97 ? 17.249 20.152 -41.326 1.00 61.56 97 ASP A O 1
ATOM 828 N N . PHE A 1 98 ? 18.774 20.885 -42.839 1.00 52.00 98 PHE A N 1
ATOM 829 C CA . PHE A 1 98 ? 18.005 21.793 -43.719 1.00 52.00 98 PHE A CA 1
ATOM 830 C C . PHE A 1 98 ? 17.870 23.279 -43.338 1.00 52.00 98 PHE A C 1
ATOM 832 O O . PHE A 1 98 ? 16.941 23.684 -42.634 1.00 52.00 98 PHE A O 1
ATOM 839 N N . GLY A 1 99 ? 18.717 24.098 -43.981 1.00 46.47 99 GLY A N 1
ATOM 840 C CA . GLY A 1 99 ? 18.452 25.506 -44.292 1.00 46.47 99 GLY A CA 1
ATOM 841 C C . GLY A 1 99 ? 19.690 26.376 -44.376 1.00 46.47 99 GLY A C 1
ATOM 842 O O . GLY A 1 99 ? 19.749 27.311 -43.553 1.00 46.47 99 GLY A O 1
#

Sequence (99 aa):
MFRDKNITAEQFAKKFISLKESFDKKDEILLNSEYHQEMRNYIVSLYHNLIISQEITDKIFNDIREAEMSNLNRLQKLKNRTSYKKDKHKSQSRNEDFG

pLDDT: mean 79.63, std 14.22, range [46.47, 92.5]

Organism: NCBI:txid652676

Radius of gyration: 18.68 Å; chains: 1; bounding box: 33×38×58 Å